Protein AF-A0A8T1TRU5-F1 (afdb_monomer)

Foldseek 3Di:
DVVCCVPQVPADPPDAAAEDEDECVVDDDDVVNCVVCVVRRYDYDYDDNVRDPPPDDD

Sequence (58 aa):
MKFLEFHFGSRSSQEEPALLLCDDFSGHWIDEALAYAATINVVLMKVPPNATSAGWQT

Nearest PDB structures (foldseek):
  4eye-assembly2_B  TM=4.752E-01  e=4.500E+00  Mycobacteroides abscessus ATCC 19977

Secondary structure (DSSP, 8-state):
-HHHHHHHTT--TTSPPEEEEE-GGG----HHHHHHHHHTTEEEEEPPTTSS------

Mean predicted aligned error: 7.62 Å

Organism: NCBI:txid29920

Radius of gyration: 13.54 Å; Cα contacts (8 Å, |Δi|>4): 55; chains: 1; bounding box: 29×22×38 Å

Structure (mmCIF, N/CA/C/O backbone):
data_AF-A0A8T1TRU5-F1
#
_entry.id   AF-A0A8T1TRU5-F1
#
loop_
_atom_site.group_PDB
_atom_site.id
_atom_site.type_symbol
_atom_site.label_atom_id
_atom_site.label_alt_id
_atom_site.label_comp_id
_atom_site.label_asym_id
_atom_site.label_entity_id
_atom_site.label_seq_id
_atom_site.pdbx_PDB_ins_code
_atom_site.Cartn_x
_atom_site.Cartn_y
_atom_site.Cartn_z
_atom_site.occupancy
_atom_site.B_iso_or_equiv
_atom_site.auth_seq_id
_atom_site.auth_comp_id
_atom_site.auth_asym_id
_atom_site.auth_atom_id
_atom_site.pdbx_PDB_model_num
ATOM 1 N N . MET A 1 1 ? 7.338 -2.211 6.064 1.00 76.69 1 MET A N 1
ATOM 2 C CA . MET A 1 1 ? 6.090 -1.766 6.729 1.00 76.69 1 MET A CA 1
ATOM 3 C C . MET A 1 1 ? 5.959 -0.258 6.903 1.00 76.69 1 MET A C 1
ATOM 5 O O . MET A 1 1 ? 4.900 0.253 6.573 1.00 76.69 1 MET A O 1
ATOM 9 N N . LYS A 1 2 ? 7.006 0.471 7.322 1.00 85.12 2 LYS A N 1
ATOM 10 C CA . LYS A 1 2 ? 6.943 1.926 7.594 1.00 85.12 2 LYS A CA 1
ATOM 11 C C . LYS A 1 2 ? 6.317 2.795 6.492 1.00 85.12 2 LYS A C 1
ATOM 13 O O . LYS A 1 2 ? 5.657 3.769 6.813 1.00 85.12 2 LYS A O 1
ATOM 18 N N . PHE A 1 3 ? 6.500 2.448 5.214 1.00 85.38 3 PHE A N 1
ATOM 19 C CA . PHE A 1 3 ? 5.851 3.159 4.105 1.00 85.38 3 PHE A CA 1
ATOM 20 C C . PHE A 1 3 ? 4.318 3.075 4.181 1.00 85.38 3 PHE A C 1
ATOM 22 O O . PHE A 1 3 ? 3.641 4.097 4.137 1.00 85.38 3 PHE A O 1
ATOM 29 N N . LEU A 1 4 ? 3.775 1.862 4.337 1.00 88.25 4 LEU A N 1
ATOM 30 C CA . LEU A 1 4 ? 2.328 1.649 4.402 1.00 88.25 4 LEU A CA 1
ATOM 31 C C . LEU A 1 4 ? 1.727 2.300 5.647 1.00 88.25 4 LEU A C 1
ATOM 33 O O . LEU A 1 4 ? 0.692 2.946 5.559 1.00 88.25 4 LEU A O 1
ATOM 37 N N . GLU A 1 5 ? 2.410 2.195 6.782 1.00 90.06 5 GLU A N 1
ATOM 38 C CA . GLU A 1 5 ? 1.992 2.846 8.023 1.00 90.06 5 GLU A CA 1
ATOM 39 C C . GLU A 1 5 ? 1.979 4.376 7.895 1.00 90.06 5 GLU A C 1
ATOM 41 O O . GLU A 1 5 ? 0.998 5.020 8.251 1.00 90.06 5 GLU A O 1
ATOM 46 N N . PHE A 1 6 ? 3.036 4.965 7.331 1.00 90.19 6 PHE A N 1
ATOM 47 C CA . PHE A 1 6 ? 3.144 6.415 7.181 1.00 90.19 6 PHE A CA 1
ATOM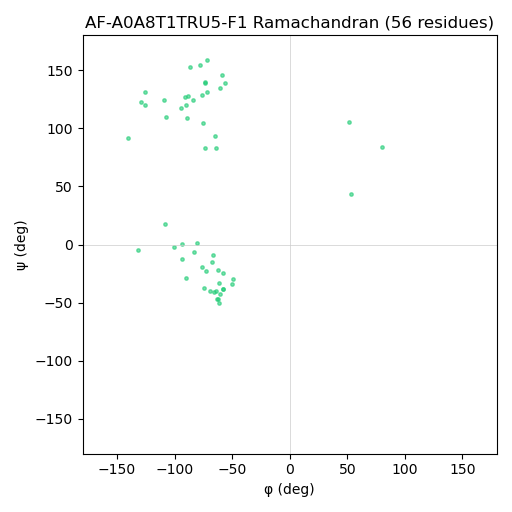 48 C C . PHE A 1 6 ? 2.068 6.997 6.255 1.00 90.19 6 PHE A C 1
ATOM 50 O O . PHE A 1 6 ? 1.522 8.059 6.540 1.00 90.19 6 PHE A O 1
ATOM 57 N N . HIS A 1 7 ? 1.756 6.310 5.153 1.00 89.06 7 HIS A N 1
ATOM 58 C CA . HIS A 1 7 ? 0.803 6.810 4.158 1.00 89.06 7 HIS A CA 1
ATOM 59 C C . HIS A 1 7 ? -0.650 6.396 4.419 1.00 89.06 7 HIS A C 1
ATOM 61 O O . HIS A 1 7 ? -1.561 7.125 4.033 1.00 89.06 7 HIS A O 1
ATOM 67 N N . PHE A 1 8 ? -0.878 5.244 5.054 1.00 90.06 8 PHE A N 1
ATOM 68 C CA . PHE A 1 8 ? -2.207 4.634 5.165 1.00 90.06 8 PHE A CA 1
ATOM 69 C C . PHE A 1 8 ? -2.570 4.183 6.587 1.00 90.06 8 PHE A C 1
ATOM 71 O O . PHE A 1 8 ? -3.699 3.759 6.808 1.00 90.06 8 PHE A O 1
ATOM 78 N N . GLY A 1 9 ? -1.668 4.280 7.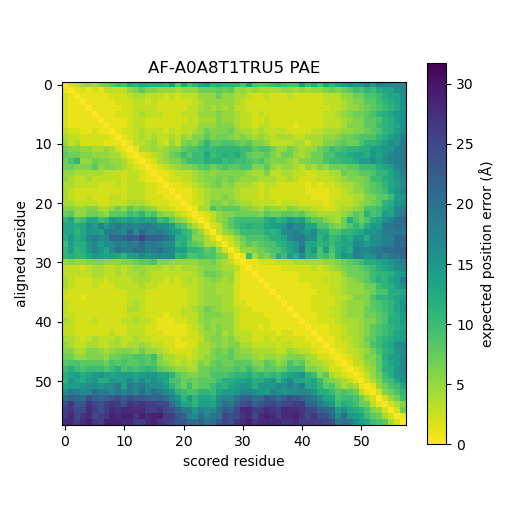567 1.00 88.69 9 GLY A N 1
ATOM 79 C CA . GLY A 1 9 ? -1.890 3.761 8.923 1.00 88.69 9 GLY A CA 1
ATOM 80 C C . GLY A 1 9 ? -2.967 4.492 9.731 1.00 88.69 9 GLY A C 1
ATOM 81 O O . GLY A 1 9 ? -3.427 3.966 10.738 1.00 88.69 9 GLY A O 1
ATOM 82 N N . SER A 1 10 ? -3.397 5.682 9.301 1.00 90.00 10 SER A N 1
ATOM 83 C CA . SER A 1 10 ? -4.515 6.412 9.915 1.00 90.00 10 SER A CA 1
ATOM 84 C C . SER A 1 10 ? -5.894 5.969 9.418 1.00 90.00 10 SER A C 1
ATOM 86 O O . SER A 1 10 ? -6.899 6.452 9.941 1.00 90.00 10 SER A O 1
ATOM 88 N N . ARG A 1 11 ? -5.957 5.085 8.413 1.00 88.19 11 ARG A N 1
ATOM 89 C CA . ARG A 1 11 ? -7.220 4.620 7.833 1.00 88.19 11 ARG A CA 1
ATOM 90 C C . ARG A 1 11 ? -7.937 3.665 8.778 1.00 88.19 11 ARG A C 1
ATOM 92 O O . ARG A 1 11 ? -7.327 2.788 9.387 1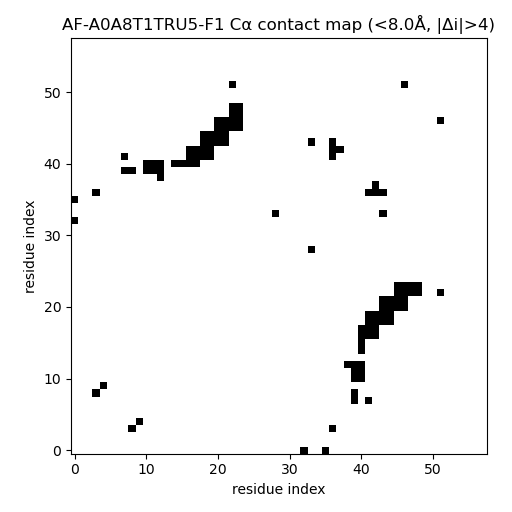.00 88.19 11 ARG A O 1
ATOM 99 N N . SER A 1 12 ? -9.251 3.805 8.864 1.00 79.75 12 SER A N 1
ATOM 100 C CA . SER A 1 12 ? -10.128 2.860 9.544 1.00 79.75 12 SER A CA 1
ATOM 101 C C . SER A 1 12 ? -10.549 1.731 8.602 1.00 79.75 12 SER A C 1
ATOM 103 O O . SER A 1 12 ? -10.688 1.915 7.392 1.00 79.75 12 SER A O 1
ATOM 105 N N . SER A 1 13 ? -10.844 0.559 9.163 1.00 75.50 13 SER A N 1
ATOM 106 C CA . SER A 1 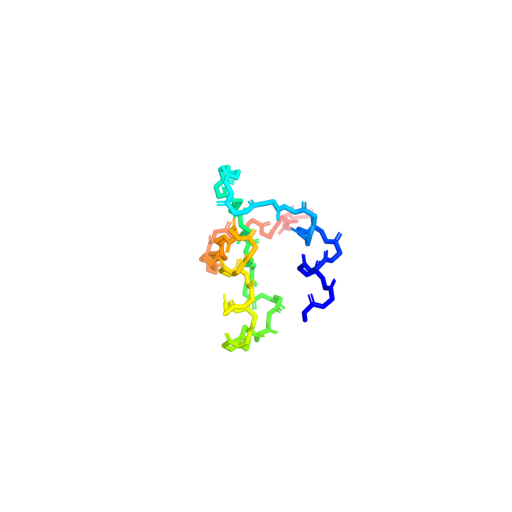13 ? -11.354 -0.591 8.404 1.00 75.50 13 SER A CA 1
ATOM 107 C C . SER A 1 13 ? -12.754 -0.383 7.807 1.00 75.50 13 SER A C 1
ATOM 109 O O . SER A 1 13 ? -13.210 -1.216 7.031 1.00 75.50 13 SER A O 1
ATOM 111 N N . GLN A 1 14 ? -13.442 0.704 8.173 1.00 79.25 14 GLN A N 1
ATOM 112 C CA . GLN A 1 14 ? -14.780 1.059 7.691 1.00 79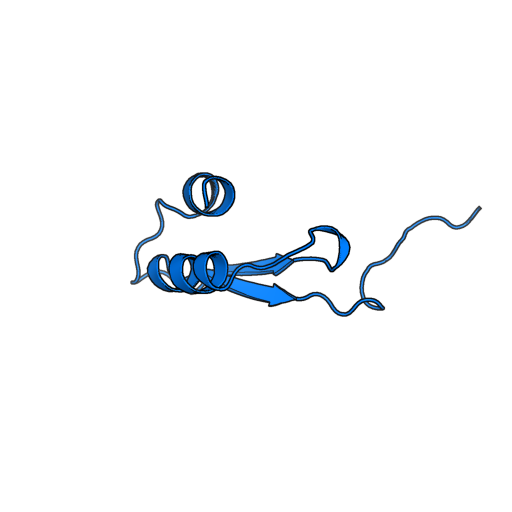.25 14 GLN A CA 1
ATOM 113 C C . GLN A 1 14 ? -14.747 2.001 6.479 1.00 79.25 14 GLN A C 1
ATOM 115 O O . GLN A 1 14 ? -15.779 2.206 5.843 1.00 79.25 14 GLN A O 1
ATOM 120 N N . GLU A 1 15 ? -13.589 2.587 6.165 1.00 85.56 15 GLU A N 1
ATOM 121 C CA . GLU A 1 15 ? -13.415 3.399 4.959 1.00 85.56 15 GLU A CA 1
ATOM 122 C C . GLU A 1 15 ? -13.409 2.527 3.704 1.00 85.56 15 GLU A C 1
ATOM 124 O O . GLU A 1 15 ? -13.119 1.334 3.766 1.00 85.56 15 GLU A O 1
ATOM 129 N N . GLU A 1 16 ? -13.685 3.121 2.542 1.00 91.25 16 GLU A N 1
ATOM 130 C CA . GLU A 1 16 ? -13.556 2.410 1.268 1.00 91.25 16 GLU A CA 1
ATOM 131 C C . GLU A 1 16 ? -12.115 1.909 1.052 1.00 91.25 16 GLU A C 1
ATOM 133 O O . GLU A 1 16 ? -11.166 2.580 1.471 1.00 91.25 16 GLU A O 1
ATOM 138 N N . PRO A 1 17 ? -11.901 0.749 0.407 1.00 89.88 17 PRO A N 1
ATOM 139 C CA . PRO A 1 17 ? -10.555 0.229 0.195 1.00 89.88 17 PRO A CA 1
ATOM 140 C C . PRO A 1 17 ? -9.690 1.178 -0.640 1.00 89.88 17 PRO A C 1
ATOM 142 O O . PRO A 1 17 ? -10.111 1.664 -1.690 1.00 89.88 17 PRO A O 1
ATOM 145 N N . ALA A 1 18 ? -8.450 1.404 -0.206 1.00 90.62 18 ALA A N 1
ATOM 146 C CA . ALA A 1 18 ? -7.475 2.140 -1.008 1.00 90.62 18 ALA A CA 1
ATOM 147 C C . ALA A 1 18 ? -6.709 1.176 -1.922 1.00 90.62 18 ALA A C 1
ATOM 149 O O . ALA A 1 18 ? -6.137 0.197 -1.446 1.00 90.62 18 ALA A O 1
ATOM 150 N N . LEU A 1 19 ? -6.664 1.458 -3.226 1.00 91.12 19 LEU A N 1
ATOM 151 C CA . LEU A 1 19 ? -5.865 0.691 -4.183 1.00 91.12 19 LEU A CA 1
ATOM 152 C C . LEU A 1 19 ? -4.461 1.294 -4.302 1.00 91.12 19 LEU A C 1
ATOM 154 O O . LEU A 1 19 ? -4.306 2.438 -4.726 1.00 91.12 19 LEU A O 1
ATOM 158 N N . LEU A 1 20 ? -3.439 0.505 -3.979 1.00 88.62 20 LEU A N 1
ATOM 159 C CA . LEU A 1 20 ? -2.039 0.856 -4.180 1.00 88.62 20 LEU A CA 1
ATOM 160 C C . LEU A 1 20 ? -1.464 0.043 -5.343 1.00 88.62 20 LEU A C 1
ATOM 162 O O . LEU A 1 20 ? -1.257 -1.167 -5.239 1.00 88.62 20 LEU A O 1
ATOM 166 N N . LEU A 1 21 ? -1.202 0.732 -6.453 1.00 86.81 21 LEU A N 1
ATOM 167 C CA . LEU A 1 21 ? -0.535 0.170 -7.622 1.00 86.81 21 LEU A CA 1
ATOM 168 C C . LEU A 1 21 ? 0.975 0.228 -7.429 1.00 86.81 21 LEU A C 1
ATOM 170 O O . LEU A 1 21 ? 1.537 1.291 -7.171 1.00 86.81 21 LEU A O 1
ATOM 174 N N . CYS A 1 22 ? 1.626 -0.920 -7.547 1.00 81.00 22 CYS A N 1
ATOM 175 C CA . CYS A 1 22 ? 3.042 -1.048 -7.263 1.00 81.00 22 CYS A CA 1
ATOM 176 C C . CYS A 1 22 ? 3.747 -1.747 -8.435 1.00 81.00 22 CYS A C 1
ATOM 178 O O . CYS A 1 22 ? 3.349 -2.818 -8.896 1.00 81.00 22 CYS A O 1
ATOM 180 N N . ASP A 1 23 ? 4.738 -1.044 -8.978 1.00 74.19 23 ASP A N 1
ATOM 181 C CA . ASP A 1 23 ? 5.509 -1.424 -10.159 1.00 74.19 23 ASP A CA 1
ATOM 182 C C . ASP A 1 23 ? 6.565 -2.493 -9.828 1.00 74.19 23 ASP A C 1
ATOM 184 O O . ASP A 1 23 ? 7.033 -2.601 -8.690 1.00 74.19 23 ASP A O 1
ATOM 188 N N . ASP A 1 24 ? 6.951 -3.277 -10.834 1.00 65.81 24 ASP A N 1
ATOM 189 C CA . ASP A 1 24 ? 7.856 -4.422 -10.708 1.00 65.81 24 ASP A CA 1
ATOM 190 C C . ASP A 1 24 ? 9.266 -4.019 -10.225 1.00 65.81 24 ASP A C 1
ATOM 192 O O . ASP A 1 24 ? 9.969 -4.818 -9.605 1.00 65.81 24 ASP A O 1
ATOM 196 N N . PHE A 1 25 ? 9.663 -2.751 -10.408 1.00 57.94 25 PHE A N 1
ATOM 197 C CA . PHE A 1 25 ? 10.944 -2.215 -9.928 1.00 5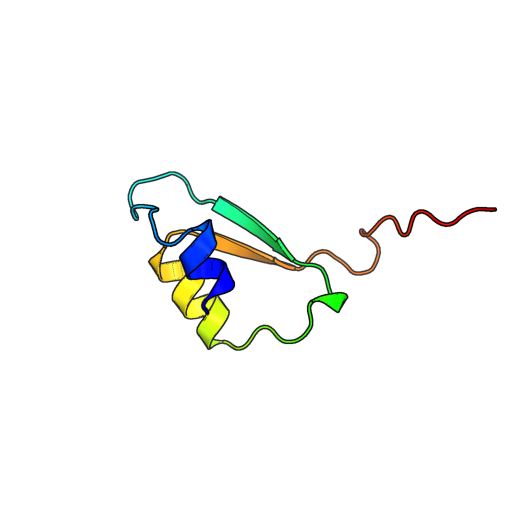7.94 25 PHE A CA 1
ATOM 198 C C . PHE A 1 25 ? 10.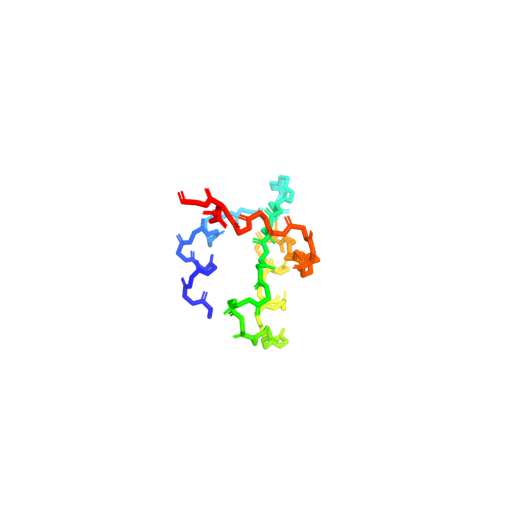986 -1.925 -8.425 1.00 57.94 25 PHE A C 1
ATOM 200 O O . PHE A 1 25 ? 12.069 -1.842 -7.847 1.00 57.94 25 PHE A O 1
ATOM 207 N N . SER A 1 26 ? 9.832 -1.798 -7.767 1.00 62.28 26 SER A N 1
ATOM 208 C CA . SER A 1 26 ? 9.775 -1.595 -6.311 1.00 62.28 26 SER A CA 1
ATOM 209 C C . SER A 1 26 ? 9.944 -2.889 -5.497 1.00 62.28 26 SER A C 1
ATOM 211 O O . SER A 1 26 ? 9.961 -2.835 -4.272 1.00 62.28 26 SER A O 1
ATOM 213 N N . GLY A 1 27 ? 10.145 -4.020 -6.192 1.00 56.56 27 GLY A N 1
ATOM 214 C CA . GLY A 1 27 ? 11.019 -5.130 -5.800 1.00 56.56 27 GLY A CA 1
ATOM 215 C C . GLY A 1 27 ? 10.855 -5.713 -4.391 1.00 56.56 27 GLY A C 1
ATOM 216 O O . GLY A 1 27 ? 11.423 -5.203 -3.432 1.00 56.56 27 GLY A O 1
ATOM 217 N N . HIS A 1 28 ? 10.239 -6.901 -4.344 1.00 59.72 28 HIS A N 1
ATOM 218 C CA . HIS A 1 28 ? 10.031 -7.817 -3.206 1.00 59.72 28 HIS A CA 1
ATOM 219 C C . HIS A 1 28 ? 8.880 -7.461 -2.269 1.00 59.72 28 HIS A C 1
ATOM 221 O O . HIS A 1 28 ? 9.041 -6.900 -1.187 1.00 59.72 28 HIS A O 1
ATOM 227 N N . TRP A 1 29 ? 7.688 -7.896 -2.664 1.00 63.91 29 TRP A N 1
ATOM 228 C CA . TRP A 1 29 ? 6.551 -7.953 -1.765 1.00 63.91 29 TRP A CA 1
ATOM 229 C C . TRP A 1 29 ? 6.779 -9.147 -0.847 1.00 63.91 29 TRP A C 1
ATOM 231 O O . TRP A 1 29 ? 6.684 -10.294 -1.271 1.00 63.91 29 TRP A O 1
ATOM 241 N N . ILE A 1 30 ? 7.165 -8.874 0.392 1.00 72.38 30 ILE A N 1
ATOM 242 C CA . ILE A 1 30 ? 7.204 -9.882 1.449 1.00 72.38 30 ILE A CA 1
ATOM 243 C C . ILE A 1 30 ? 5.742 -10.142 1.839 1.00 72.38 30 ILE A C 1
ATOM 245 O O . ILE A 1 30 ? 4.975 -9.183 1.934 1.00 72.38 30 ILE A O 1
ATOM 249 N N . ASP A 1 31 ? 5.346 -11.395 2.078 1.00 81.50 31 ASP A N 1
ATOM 250 C CA . ASP A 1 31 ? 3.978 -11.759 2.501 1.00 81.50 31 ASP A CA 1
ATOM 251 C C . ASP A 1 31 ? 3.479 -10.911 3.689 1.00 81.50 31 ASP A C 1
ATOM 253 O O . ASP A 1 31 ? 2.300 -10.579 3.793 1.00 81.50 31 ASP A O 1
ATOM 257 N N . GLU A 1 32 ? 4.401 -10.463 4.542 1.00 84.56 32 GLU A N 1
ATOM 258 C CA . GLU A 1 32 ? 4.152 -9.523 5.639 1.00 84.56 32 GLU A CA 1
ATOM 259 C C . GLU A 1 32 ? 3.561 -8.181 5.178 1.00 84.56 32 GLU A C 1
ATOM 261 O O . GLU A 1 32 ? 2.691 -7.620 5.844 1.00 84.56 32 GLU A O 1
ATOM 266 N N . ALA A 1 33 ? 4.000 -7.656 4.031 1.00 83.50 33 ALA A N 1
ATOM 267 C CA . ALA A 1 33 ? 3.496 -6.399 3.496 1.00 83.50 33 ALA A CA 1
ATOM 268 C C . ALA A 1 33 ? 2.050 -6.518 3.008 1.00 83.50 33 ALA A C 1
ATOM 270 O O . ALA A 1 33 ? 1.246 -5.619 3.257 1.00 83.50 33 ALA A O 1
ATOM 271 N N . LEU A 1 34 ? 1.722 -7.644 2.366 1.00 85.69 34 LEU A N 1
ATOM 272 C CA . LEU A 1 34 ? 0.357 -7.985 1.969 1.00 85.69 34 LEU A CA 1
ATOM 273 C C . LEU A 1 34 ? -0.544 -8.148 3.196 1.00 85.69 34 LEU A C 1
ATOM 275 O O . LEU A 1 34 ? -1.627 -7.565 3.247 1.00 85.69 34 LEU A O 1
ATOM 279 N N . ALA A 1 35 ? -0.074 -8.889 4.202 1.00 88.56 35 ALA A N 1
ATOM 280 C CA . ALA A 1 35 ? -0.818 -9.132 5.431 1.00 88.56 35 ALA A CA 1
ATOM 281 C C . ALA A 1 35 ? -1.138 -7.831 6.181 1.00 88.56 35 ALA A C 1
ATOM 283 O O . ALA A 1 35 ? -2.261 -7.637 6.641 1.00 88.56 35 ALA A O 1
ATOM 284 N N . TYR A 1 36 ? -0.180 -6.912 6.270 1.00 89.19 36 TYR A N 1
ATOM 285 C CA . TYR A 1 36 ? -0.407 -5.626 6.922 1.00 89.19 36 TYR A CA 1
ATOM 286 C C . TYR A 1 36 ? -1.256 -4.667 6.088 1.00 89.19 36 TYR A C 1
ATOM 288 O O . TYR A 1 36 ? -2.092 -3.970 6.644 1.00 89.19 36 TYR A O 1
ATOM 296 N N . ALA A 1 37 ? -1.109 -4.629 4.761 1.00 89.69 37 ALA A N 1
ATOM 297 C CA . ALA A 1 37 ? -1.992 -3.810 3.929 1.00 89.69 37 ALA A CA 1
ATOM 298 C C . ALA A 1 37 ? -3.470 -4.204 4.115 1.00 89.69 37 ALA A C 1
ATOM 300 O O . ALA A 1 37 ? -4.332 -3.333 4.238 1.00 89.69 37 ALA A O 1
ATOM 301 N N . ALA A 1 38 ? -3.748 -5.505 4.253 1.00 88.25 38 ALA A N 1
ATOM 302 C CA . ALA A 1 38 ? -5.089 -6.001 4.543 1.00 88.25 38 ALA A CA 1
ATOM 303 C C . ALA A 1 38 ? -5.646 -5.500 5.891 1.00 88.25 38 ALA A C 1
ATOM 305 O O . ALA A 1 38 ? -6.848 -5.259 5.993 1.00 88.25 38 ALA A O 1
ATOM 306 N N . THR A 1 39 ? -4.809 -5.292 6.917 1.00 90.38 39 THR A N 1
ATOM 307 C CA . THR A 1 39 ? -5.284 -4.835 8.240 1.00 90.38 39 THR A CA 1
ATOM 308 C C . THR A 1 39 ? -5.718 -3.368 8.242 1.00 90.38 39 THR A C 1
ATOM 310 O O . THR A 1 39 ? -6.539 -2.981 9.072 1.00 90.38 39 T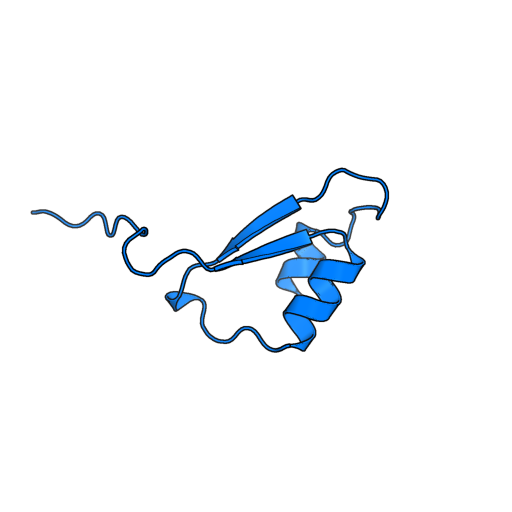HR A O 1
ATOM 313 N N . ILE A 1 40 ? -5.214 -2.570 7.297 1.00 90.88 40 ILE A N 1
ATOM 314 C CA . ILE A 1 40 ? -5.517 -1.136 7.134 1.00 90.88 40 ILE A CA 1
ATOM 315 C C . ILE A 1 40 ? -6.403 -0.847 5.909 1.00 90.88 40 ILE A C 1
ATOM 317 O O . ILE A 1 40 ? -6.477 0.286 5.434 1.00 90.88 40 ILE A O 1
ATOM 321 N N . ASN A 1 41 ? -7.071 -1.880 5.387 1.00 91.38 41 ASN A N 1
ATOM 322 C CA . ASN A 1 41 ? -7.953 -1.816 4.220 1.00 91.38 41 ASN A CA 1
ATOM 323 C C . ASN A 1 41 ? -7.296 -1.196 2.966 1.00 91.38 41 ASN A C 1
ATOM 325 O O . ASN A 1 41 ? -7.880 -0.373 2.254 1.00 91.38 41 ASN A O 1
ATOM 329 N N . VAL A 1 42 ? -6.049 -1.595 2.705 1.00 90.62 42 VAL A N 1
ATOM 330 C CA . VAL A 1 42 ? -5.298 -1.259 1.493 1.00 90.62 42 VAL A CA 1
ATOM 331 C C . VAL A 1 42 ? -5.154 -2.514 0.637 1.00 90.62 42 VAL A C 1
ATOM 333 O O . VAL A 1 42 ? -4.628 -3.535 1.075 1.00 90.62 42 VAL A O 1
ATOM 336 N N . VAL A 1 43 ? -5.591 -2.424 -0.616 1.00 90.00 43 VAL A N 1
ATOM 337 C CA . VAL A 1 43 ? -5.405 -3.464 -1.627 1.00 90.00 43 VAL A CA 1
ATOM 338 C C . VAL A 1 43 ? -4.157 -3.127 -2.424 1.00 90.00 43 VAL A C 1
ATOM 340 O O . VAL A 1 43 ? -4.095 -2.101 -3.097 1.00 90.00 43 VAL A O 1
ATOM 343 N N . LEU A 1 44 ? -3.159 -3.998 -2.366 1.00 87.25 44 LEU A N 1
ATOM 344 C CA . LEU A 1 44 ? -1.964 -3.871 -3.184 1.00 87.25 44 LEU A CA 1
ATOM 345 C C . LEU A 1 44 ? -2.156 -4.633 -4.504 1.00 87.25 44 LEU A C 1
ATOM 347 O O . LEU A 1 44 ? -2.468 -5.823 -4.496 1.00 87.25 44 LEU A O 1
ATOM 351 N N . MET A 1 45 ? -1.931 -3.969 -5.638 1.00 85.94 45 MET A N 1
ATOM 352 C CA . MET A 1 45 ? -1.980 -4.589 -6.964 1.00 85.94 45 MET A CA 1
ATOM 353 C C . MET A 1 45 ? -0.685 -4.335 -7.735 1.00 85.94 45 MET A C 1
ATOM 355 O O . MET A 1 45 ? -0.189 -3.210 -7.808 1.00 85.94 45 MET A O 1
ATOM 359 N N . LYS A 1 46 ? -0.129 -5.405 -8.304 1.00 81.56 46 LYS A N 1
ATOM 360 C CA . LYS A 1 46 ? 1.079 -5.329 -9.116 1.00 81.56 46 LYS A CA 1
ATOM 361 C C . LYS A 1 46 ? 0.741 -4.758 -10.491 1.00 81.56 46 LYS A C 1
ATOM 363 O O . LYS A 1 46 ? -0.169 -5.255 -11.154 1.00 81.56 46 LYS A O 1
ATOM 368 N N . VAL A 1 47 ? 1.472 -3.734 -10.919 1.00 80.69 47 VAL A N 1
ATOM 369 C CA . VAL A 1 47 ? 1.339 -3.197 -12.278 1.00 80.69 47 VAL A CA 1
ATOM 370 C C . VAL A 1 47 ? 1.957 -4.201 -13.258 1.00 80.69 47 VAL A C 1
ATOM 372 O O . VAL A 1 47 ? 3.072 -4.670 -13.017 1.00 80.69 47 VAL A O 1
ATOM 375 N N . PRO A 1 48 ? 1.264 -4.566 -14.353 1.00 75.06 48 PRO A N 1
ATOM 376 C CA . PRO A 1 48 ? 1.851 -5.402 -15.391 1.00 75.06 48 PRO A CA 1
ATOM 377 C C . PRO A 1 48 ? 3.143 -4.772 -15.947 1.00 75.06 48 PRO A C 1
ATOM 379 O O . PRO A 1 48 ? 3.152 -3.567 -16.203 1.00 75.06 48 PRO A O 1
ATOM 382 N N . PRO A 1 49 ? 4.209 -5.549 -16.217 1.00 69.06 49 PRO A N 1
ATOM 383 C CA . PRO A 1 49 ? 5.503 -5.010 -16.665 1.00 69.06 49 PRO A CA 1
ATOM 384 C C . PRO A 1 49 ? 5.430 -4.178 -17.954 1.00 69.06 49 PRO A C 1
ATOM 386 O O . PRO A 1 49 ? 6.284 -3.339 -18.218 1.00 69.06 49 PRO A O 1
ATOM 389 N N . ASN A 1 50 ? 4.411 -4.423 -18.778 1.00 71.88 50 ASN A N 1
ATOM 390 C CA . ASN A 1 50 ? 4.157 -3.742 -20.046 1.00 71.88 50 ASN A CA 1
ATOM 391 C C . ASN A 1 50 ? 3.196 -2.544 -19.927 1.00 71.88 50 ASN A C 1
ATOM 393 O O . ASN A 1 50 ? 2.884 -1.922 -20.940 1.00 71.88 50 ASN A O 1
ATOM 397 N N . ALA A 1 51 ? 2.702 -2.244 -18.724 1.00 67.81 51 ALA A N 1
ATOM 398 C CA . ALA A 1 51 ? 1.769 -1.151 -18.460 1.00 67.81 51 ALA A CA 1
ATOM 399 C C . ALA A 1 51 ? 2.456 0.099 -17.882 1.00 67.81 51 ALA A C 1
ATOM 401 O O . ALA A 1 51 ? 1.803 1.125 -17.686 1.00 67.81 51 ALA A O 1
ATOM 402 N N . THR A 1 52 ? 3.769 0.046 -17.647 1.00 64.25 52 THR A N 1
ATOM 403 C CA . THR A 1 52 ? 4.555 1.208 -17.230 1.00 64.25 52 THR A CA 1
ATOM 404 C C . THR A 1 52 ? 5.061 1.937 -18.475 1.00 64.25 52 THR A C 1
ATOM 406 O O . THR A 1 52 ? 5.930 1.446 -19.193 1.00 64.25 52 THR A O 1
ATOM 409 N N . SER A 1 53 ? 4.510 3.123 -18.747 1.00 65.81 53 SER A N 1
ATOM 410 C CA . SER A 1 53 ? 5.066 4.049 -19.738 1.00 65.81 53 SER A CA 1
ATOM 411 C C . SER A 1 53 ? 6.444 4.512 -19.256 1.00 65.81 53 SER A C 1
ATOM 413 O O . SER A 1 53 ? 6.562 5.459 -18.479 1.00 65.81 53 SER A O 1
ATOM 415 N N . ALA A 1 54 ? 7.502 3.824 -19.684 1.00 61.06 54 ALA A N 1
ATOM 416 C CA . ALA A 1 54 ? 8.858 4.342 -19.601 1.00 61.06 54 ALA A CA 1
ATOM 417 C C . ALA A 1 54 ? 8.981 5.426 -20.675 1.00 61.06 54 ALA A C 1
ATOM 419 O O . ALA A 1 54 ? 9.379 5.159 -21.807 1.00 61.06 54 ALA A O 1
ATOM 420 N N . GLY A 1 55 ? 8.537 6.638 -20.348 1.00 63.94 55 GLY A N 1
ATOM 421 C CA . GLY A 1 55 ? 8.670 7.798 -21.217 1.00 63.94 55 GLY A CA 1
ATOM 422 C C . GLY A 1 55 ? 10.139 8.144 -21.439 1.00 63.94 55 GLY A C 1
ATOM 423 O O . GLY A 1 55 ? 10.664 9.020 -20.769 1.00 63.94 55 GLY A O 1
ATOM 424 N N . TRP A 1 56 ? 10.780 7.463 -22.387 1.00 55.53 56 TRP A N 1
ATOM 425 C CA . TRP A 1 56 ? 12.005 7.891 -23.051 1.00 55.53 56 TRP A CA 1
ATOM 426 C C . TRP A 1 56 ? 11.893 7.519 -24.529 1.00 55.53 56 TRP A C 1
ATOM 428 O O . TRP A 1 56 ? 12.234 6.410 -24.942 1.00 55.53 56 TRP A O 1
ATOM 438 N N . GLN A 1 57 ? 11.389 8.452 -25.334 1.00 50.59 57 GLN A N 1
ATOM 439 C CA . GLN A 1 57 ? 11.650 8.468 -26.767 1.00 50.59 57 GLN A CA 1
ATOM 440 C C . GLN A 1 57 ? 12.214 9.843 -27.145 1.00 50.59 57 GLN A C 1
ATOM 442 O O . GLN A 1 57 ? 11.551 10.856 -26.933 1.00 50.59 57 GLN A O 1
ATOM 447 N N . THR A 1 58 ? 13.438 9.764 -27.689 1.00 55.94 58 THR A N 1
ATOM 448 C CA . THR A 1 58 ? 14.345 10.763 -28.298 1.00 55.94 58 THR A CA 1
ATOM 449 C C . THR A 1 58 ? 14.913 11.865 -27.420 1.00 55.94 58 THR A C 1
ATOM 451 O O . THR A 1 58 ? 14.148 12.770 -27.030 1.00 55.94 58 THR A O 1
#

pLDDT: mean 79.21, std 11.88, range [50.59, 91.38]

Solvent-accessible surface area (backbone atoms only — not comparable to full-atom values): 3820 Å² total; per-residue (Å²): 106,70,68,57,45,74,77,41,57,87,49,52,75,85,54,81,71,44,80,45,77,41,53,75,85,75,62,81,87,50,71,66,54,57,57,52,30,56,71,36,34,34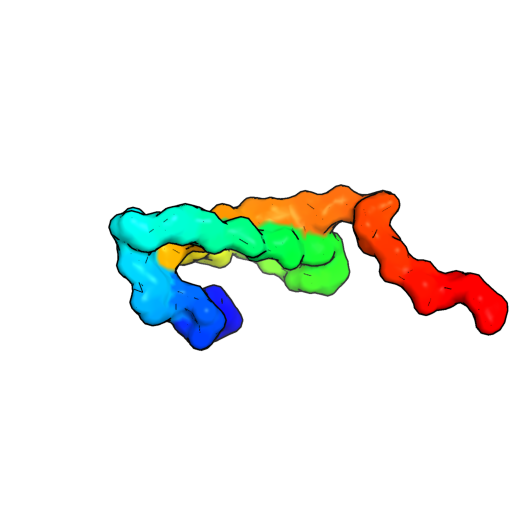,46,79,42,75,46,59,86,87,71,63,83,75,90,78,83,135